Protein AF-A0A942E089-F1 (afdb_monomer)

Nearest PDB structures (foldseek):
  2x0c-assembly1_A  TM=4.371E-01  e=3.147E-01  Mus musculus
  7unh-assembly1_A  TM=2.293E-01  e=2.763E+00  synthetic construct
  6n4n-assembly1_F  TM=2.791E-01  e=6.722E+00  synthetic construct
  7unj-assembly1_B  TM=2.824E-01  e=6.398E+00  synthetic construct

Organism: NCBI:txid2831468

Foldseek 3Di:
DFDLCVVPVVVVVVLLVLLLVLLLVLLVPDDQDDALVRLLVQLVVLLVQLVCQQPDPPHDLCSNLVSLSNSLSSLLSLLQRQEDQDDDPPDDSSVSSSVLLVVLLVVCSVVDPQDAGSVSLSVQLVVLSVQLCVCVVVRNCHDPSNSVSSSNNSSSSSSCQNGYRDSD

pLDDT: mean 94.28, std 6.29, range [54.75, 98.81]

Radius of gyration: 14.89 Å; Cα contacts (8 Å, |Δi|>4): 231; chains: 1; bounding box: 38×34×39 Å

Solvent-accessible surface area (backbone atoms only — not comparable to full-atom values): 8820 Å² total; per-residue (Å²): 127,67,72,63,46,83,85,37,55,70,61,41,53,60,50,47,55,56,49,51,55,52,24,51,58,35,32,76,70,47,79,89,53,90,43,43,67,57,29,49,52,49,29,50,54,27,49,54,50,32,49,50,40,63,70,37,91,82,49,59,88,62,46,54,44,53,27,23,35,43,24,18,9,34,20,50,42,34,37,68,59,47,33,84,78,91,74,62,95,88,62,57,67,67,58,55,53,50,51,52,26,51,52,45,35,52,52,48,54,71,75,46,78,78,46,87,38,57,68,57,38,49,53,58,35,46,52,32,48,51,56,27,42,68,29,28,76,79,72,43,30,52,36,73,64,25,36,49,28,28,36,49,31,17,17,43,21,49,45,38,26,61,28,56,64,50,87,126

Secondary structure (DSSP, 8-state):
----TTT-HHHHHHHHHHHHHHHHHHHHTSPPP-SHHHHHHHHHHHHHHHHHHHH-TT--TTHHHHHHHHHHHHHHHHHHHHS-----TT--HHHHHHHHHHHHHHHHHHHSPPP-SHHHHHHHHHHHHHHHHHHHTTT-TTSHHHHHHHHHHHHHHHHHIIIII---

Mean predicted aligned error: 3.2 Å

Structure (mmCIF, N/CA/C/O backbone):
data_AF-A0A942E089-F1
#
_entry.id   AF-A0A942E089-F1
#
loop_
_atom_site.group_PDB
_atom_site.id
_atom_site.type_symbol
_atom_site.label_atom_id
_atom_site.label_alt_id
_atom_site.label_comp_id
_atom_site.label_asym_id
_atom_site.label_entity_id
_atom_site.label_seq_id
_atom_site.pdbx_PDB_ins_code
_atom_site.Cartn_x
_atom_site.Cartn_y
_atom_site.Cartn_z
_atom_site.occupancy
_atom_site.B_iso_or_equiv
_atom_site.auth_seq_id
_atom_site.auth_comp_id
_atom_site.auth_asym_id
_atom_site.auth_atom_id
_atom_site.pdbx_PDB_model_num
ATOM 1 N N . MET A 1 1 ? -14.303 4.901 15.983 1.00 54.75 1 MET A N 1
ATOM 2 C CA . MET A 1 1 ? -15.014 5.966 15.243 1.00 54.75 1 MET A CA 1
ATOM 3 C C . MET A 1 1 ? -14.025 6.464 14.208 1.00 54.75 1 MET A C 1
ATOM 5 O O . MET A 1 1 ? -12.923 6.809 14.622 1.00 54.75 1 MET A O 1
ATOM 9 N N . ALA A 1 2 ? -14.342 6.383 12.913 1.00 69.44 2 ALA A N 1
ATOM 10 C CA . ALA A 1 2 ? -13.419 6.820 11.863 1.00 69.44 2 ALA A CA 1
ATOM 11 C C . ALA A 1 2 ? -13.049 8.295 12.088 1.00 69.44 2 ALA A C 1
ATOM 13 O O . ALA A 1 2 ? -13.927 9.107 12.395 1.00 69.44 2 ALA A O 1
ATOM 14 N N . LYS A 1 3 ? -11.755 8.619 12.019 1.00 82.88 3 LYS A N 1
ATOM 15 C CA . LYS A 1 3 ? -11.267 9.985 12.235 1.00 82.88 3 LYS A CA 1
ATOM 16 C C . LYS A 1 3 ? -11.571 10.821 10.988 1.00 82.88 3 LYS A C 1
ATOM 18 O O . LYS A 1 3 ? -11.411 10.344 9.867 1.00 82.88 3 LYS A O 1
ATOM 23 N N . ASP A 1 4 ? -12.016 12.064 11.168 1.00 85.12 4 ASP A N 1
ATOM 24 C CA . ASP A 1 4 ? -12.244 12.975 10.041 1.00 85.12 4 ASP A CA 1
ATOM 25 C C . ASP A 1 4 ? -10.933 13.667 9.646 1.00 85.12 4 ASP A C 1
ATOM 27 O O . ASP A 1 4 ? -10.638 14.794 10.045 1.00 85.12 4 ASP A O 1
ATOM 31 N N . TYR A 1 5 ? -10.126 12.958 8.859 1.00 88.88 5 TYR A N 1
ATOM 32 C CA . TYR A 1 5 ? -8.843 13.455 8.367 1.00 88.88 5 TYR A CA 1
ATOM 33 C C . TYR A 1 5 ? -8.971 14.659 7.416 1.00 88.88 5 TYR A C 1
ATOM 35 O O . TYR A 1 5 ? -8.001 15.395 7.248 1.00 88.88 5 TYR A O 1
ATOM 43 N N . LYS A 1 6 ? -10.150 14.908 6.817 1.00 86.12 6 LYS A N 1
ATOM 44 C CA . LYS A 1 6 ? -10.378 16.124 6.011 1.00 86.12 6 LYS A CA 1
ATOM 45 C C . LYS A 1 6 ? -10.522 17.355 6.893 1.00 86.12 6 LYS A C 1
ATOM 47 O O . LYS A 1 6 ? -10.060 18.428 6.516 1.00 86.12 6 LYS A O 1
ATOM 52 N N . ALA A 1 7 ? -11.178 17.201 8.040 1.00 86.94 7 ALA A N 1
ATOM 53 C CA . ALA A 1 7 ? -11.366 18.280 9.000 1.00 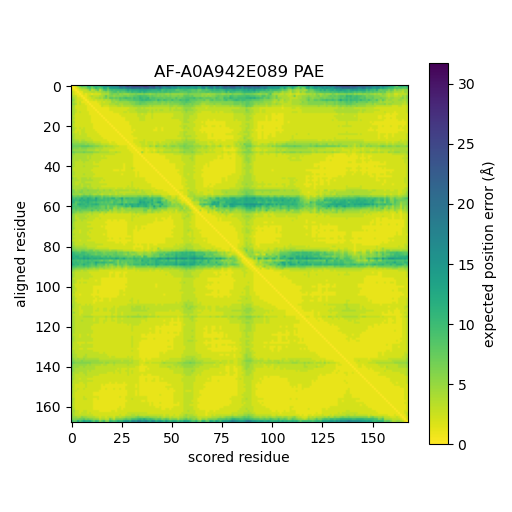86.94 7 ALA A CA 1
ATOM 54 C C . ALA A 1 7 ? -10.123 18.538 9.871 1.00 86.94 7 ALA A C 1
ATOM 56 O O . ALA A 1 7 ? -9.965 19.652 10.367 1.00 86.94 7 ALA A O 1
ATOM 57 N N . CYS A 1 8 ? -9.247 17.540 10.055 1.00 86.38 8 CYS A N 1
ATOM 58 C CA . CYS A 1 8 ? -8.026 17.652 10.867 1.00 86.38 8 CYS A CA 1
ATOM 59 C C . CYS A 1 8 ? -6.791 17.052 10.158 1.00 86.38 8 CYS A C 1
ATOM 61 O O . CYS A 1 8 ? -6.382 15.931 10.484 1.00 86.38 8 CYS A O 1
ATOM 63 N N . PRO A 1 9 ? -6.177 17.776 9.204 1.00 87.75 9 PRO A N 1
ATOM 64 C CA . PRO A 1 9 ? -5.002 17.308 8.462 1.00 87.75 9 PRO A CA 1
ATOM 65 C C . PRO A 1 9 ? -3.789 16.981 9.345 1.00 87.75 9 PRO A C 1
ATOM 67 O O . PRO A 1 9 ? -3.052 16.045 9.062 1.00 87.75 9 PRO A O 1
ATOM 70 N N . GLU A 1 10 ? -3.608 17.684 10.461 1.00 90.00 10 GLU A N 1
ATOM 71 C CA . GLU A 1 10 ? -2.484 17.474 11.384 1.00 90.00 10 GLU A CA 1
ATOM 72 C C . GLU A 1 10 ? -2.564 16.098 12.061 1.00 90.00 10 GLU A C 1
ATOM 74 O O . GLU A 1 10 ? -1.557 15.478 12.409 1.00 90.00 10 GLU A O 1
ATOM 79 N N . LEU A 1 11 ? -3.789 15.607 12.248 1.00 89.31 11 LEU A N 1
ATOM 80 C CA . LEU A 1 11 ? -4.051 14.296 12.817 1.00 89.31 11 LEU A CA 1
ATOM 81 C C . LEU A 1 11 ? -3.797 13.187 11.780 1.00 89.31 11 LEU A C 1
ATOM 83 O O . LEU A 1 11 ? -3.331 12.110 12.154 1.00 89.31 11 LEU A O 1
ATOM 87 N N . LEU A 1 12 ? -4.016 13.473 10.488 1.00 93.12 12 LEU A N 1
ATOM 88 C CA . LEU A 1 12 ? -3.573 12.600 9.397 1.00 93.12 12 LEU A CA 1
ATOM 89 C C . LEU A 1 12 ? -2.051 12.500 9.380 1.00 93.12 12 LEU A C 1
ATOM 91 O O . LEU A 1 12 ? -1.541 11.390 9.329 1.00 93.12 12 LEU A O 1
ATOM 95 N N . ASP A 1 13 ? -1.334 13.620 9.478 1.00 94.25 13 ASP A N 1
ATOM 96 C CA . ASP A 1 13 ? 0.133 13.635 9.432 1.00 94.25 13 ASP A CA 1
ATOM 97 C C . ASP A 1 13 ? 0.751 12.742 10.516 1.00 94.25 13 ASP A C 1
ATOM 99 O O . ASP A 1 13 ? 1.625 11.917 10.238 1.00 94.25 13 ASP A O 1
ATOM 103 N N . ALA A 1 14 ? 0.264 12.863 11.754 1.00 94.25 14 ALA A N 1
ATOM 104 C CA . ALA A 1 14 ? 0.775 12.089 12.880 1.00 94.25 14 ALA A CA 1
ATOM 105 C C . ALA A 1 14 ? 0.506 10.580 12.739 1.00 94.25 14 ALA A C 1
ATOM 107 O O . ALA A 1 14 ? 1.390 9.762 13.015 1.00 94.25 14 ALA A O 1
ATOM 108 N N . ASP A 1 15 ? -0.704 10.197 12.328 1.00 95.75 15 ASP A N 1
ATOM 109 C CA . ASP A 1 15 ? -1.062 8.789 12.142 1.00 95.75 15 ASP A CA 1
ATOM 110 C C . ASP A 1 15 ? -0.371 8.194 10.912 1.00 95.75 15 ASP A C 1
ATOM 112 O O . ASP A 1 15 ? 0.166 7.087 10.979 1.00 95.75 15 ASP A O 1
ATOM 116 N N . LEU A 1 16 ? -0.322 8.939 9.808 1.00 96.44 16 LEU A N 1
ATOM 117 C CA . LEU A 1 16 ? 0.315 8.514 8.570 1.00 96.44 16 LEU A CA 1
ATOM 118 C C . LEU A 1 16 ? 1.806 8.266 8.788 1.00 96.44 16 LEU A C 1
ATOM 120 O O . LEU A 1 16 ? 2.288 7.203 8.417 1.00 96.44 16 LEU A O 1
ATOM 124 N N . ALA A 1 17 ? 2.515 9.144 9.504 1.00 96.81 17 ALA A N 1
ATOM 125 C CA . ALA A 1 17 ? 3.923 8.925 9.843 1.00 96.81 17 ALA A CA 1
ATOM 126 C C . ALA A 1 17 ? 4.155 7.603 10.604 1.00 96.81 17 ALA A C 1
ATOM 128 O O . ALA A 1 17 ? 5.109 6.868 10.330 1.00 96.81 17 ALA A O 1
ATOM 129 N N . LYS A 1 18 ? 3.263 7.250 11.543 1.00 96.88 18 LYS A N 1
ATOM 130 C CA . LYS A 1 18 ? 3.328 5.966 12.261 1.00 96.88 18 LYS A CA 1
ATOM 131 C C . LYS A 1 18 ? 3.071 4.781 11.322 1.00 96.88 18 LYS A C 1
ATOM 133 O O . LYS A 1 18 ? 3.782 3.777 11.420 1.00 96.88 18 LYS A O 1
ATOM 138 N N . VAL A 1 19 ? 2.070 4.872 10.441 1.00 97.56 19 VAL A N 1
ATOM 139 C CA . VAL A 1 19 ? 1.745 3.801 9.481 1.00 97.56 19 VAL A CA 1
ATOM 140 C C . VAL A 1 19 ? 2.870 3.620 8.470 1.00 97.56 19 VAL A C 1
ATOM 142 O O . VAL A 1 19 ? 3.333 2.498 8.298 1.00 97.56 19 VAL A O 1
ATOM 145 N N . MET A 1 20 ? 3.377 4.699 7.873 1.00 98.25 20 MET A N 1
ATOM 146 C CA . MET A 1 20 ? 4.447 4.646 6.874 1.00 98.25 20 MET A CA 1
ATOM 147 C C . MET A 1 20 ? 5.733 4.047 7.439 1.00 98.25 20 MET A C 1
ATOM 149 O O . MET A 1 20 ? 6.381 3.244 6.771 1.00 98.25 20 MET A O 1
ATOM 153 N N . LYS A 1 21 ? 6.049 4.310 8.714 1.00 97.81 21 LYS A N 1
ATOM 154 C CA . LYS A 1 21 ? 7.145 3.618 9.403 1.00 97.81 21 LYS A CA 1
ATOM 155 C C . LYS A 1 21 ? 6.920 2.101 9.476 1.00 97.81 21 LYS A C 1
ATOM 157 O O . LYS A 1 21 ? 7.848 1.331 9.249 1.00 97.81 21 LYS A O 1
ATOM 162 N N . LYS A 1 22 ? 5.697 1.653 9.782 1.00 97.81 22 LYS A N 1
ATOM 163 C CA . LYS A 1 22 ? 5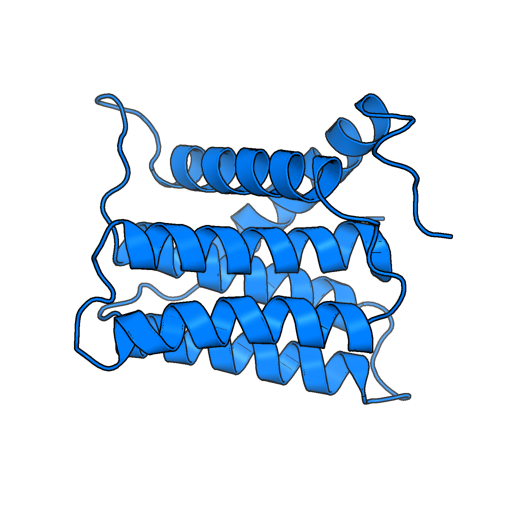.342 0.222 9.818 1.00 97.81 22 LYS A CA 1
ATOM 164 C C . LYS A 1 22 ? 5.334 -0.409 8.417 1.00 97.81 22 LYS A C 1
ATOM 166 O O . LYS A 1 22 ? 5.769 -1.549 8.283 1.00 97.81 22 LYS A O 1
ATOM 171 N N . VAL A 1 23 ? 4.895 0.323 7.390 1.00 98.19 23 VAL A N 1
ATOM 172 C CA . VAL A 1 23 ? 4.963 -0.113 5.984 1.00 98.19 23 VAL A CA 1
ATOM 173 C C . VAL A 1 23 ? 6.415 -0.279 5.547 1.00 98.19 23 VAL A C 1
ATOM 175 O O . VAL A 1 23 ? 6.748 -1.327 5.009 1.00 98.19 23 VAL A O 1
ATOM 178 N N . SER A 1 24 ? 7.293 0.680 5.852 1.00 98.19 24 SER A N 1
ATOM 179 C CA . SER A 1 24 ? 8.732 0.576 5.573 1.00 98.19 24 SER A CA 1
ATOM 180 C C . SER A 1 24 ? 9.329 -0.721 6.143 1.00 98.19 24 SER A C 1
ATOM 182 O O . SER A 1 24 ? 9.901 -1.517 5.398 1.00 98.19 24 SER A O 1
ATOM 184 N N . TYR A 1 25 ? 9.048 -1.043 7.414 1.00 97.38 25 TYR A N 1
ATOM 185 C CA . TYR A 1 25 ? 9.474 -2.319 8.007 1.00 97.38 25 TYR A CA 1
ATOM 186 C C . TYR A 1 25 ? 8.899 -3.561 7.306 1.00 97.38 25 TYR A C 1
ATOM 188 O O . TYR A 1 25 ? 9.556 -4.604 7.261 1.00 97.38 25 TYR A O 1
ATOM 196 N N . ALA A 1 26 ? 7.669 -3.495 6.788 1.00 96.75 26 ALA A N 1
ATOM 197 C CA . ALA A 1 26 ? 7.084 -4.594 6.022 1.00 96.75 26 ALA A CA 1
ATOM 198 C C . ALA A 1 26 ? 7.796 -4.774 4.668 1.00 96.75 26 ALA A C 1
ATOM 200 O O . ALA A 1 26 ? 8.057 -5.908 4.267 1.00 96.75 26 ALA A O 1
ATOM 201 N N . VAL A 1 27 ? 8.168 -3.674 4.004 1.00 97.56 27 VAL A N 1
ATOM 202 C CA . VAL A 1 27 ? 8.910 -3.678 2.731 1.00 97.56 27 VAL A CA 1
ATOM 203 C C . VAL A 1 27 ? 10.311 -4.257 2.901 1.00 97.56 27 VAL A C 1
ATOM 205 O O . VAL A 1 27 ? 10.711 -5.109 2.114 1.00 97.56 27 VAL A O 1
ATOM 208 N N . GLU A 1 28 ? 11.043 -3.854 3.939 1.00 95.88 28 GLU A N 1
ATOM 209 C CA . GLU A 1 28 ? 12.401 -4.350 4.221 1.00 95.88 28 GLU A CA 1
ATOM 210 C C . GLU A 1 28 ? 12.446 -5.868 4.456 1.00 95.88 28 GLU A C 1
ATOM 212 O O . GLU A 1 28 ? 13.457 -6.524 4.204 1.00 95.88 28 GLU A O 1
ATOM 217 N N . ARG A 1 29 ? 11.343 -6.440 4.948 1.00 93.75 29 ARG A N 1
ATOM 218 C CA . ARG A 1 29 ? 11.194 -7.882 5.183 1.00 93.75 29 ARG A CA 1
ATOM 219 C C . ARG A 1 29 ? 10.590 -8.627 3.999 1.00 93.75 29 ARG A C 1
ATOM 221 O O . ARG A 1 29 ? 10.554 -9.861 4.024 1.00 93.75 29 ARG A O 1
ATOM 228 N N . ALA A 1 30 ? 10.076 -7.905 3.008 1.00 91.81 30 ALA A N 1
ATOM 229 C CA . ALA A 1 30 ? 9.488 -8.500 1.828 1.00 91.81 30 ALA A CA 1
ATOM 230 C C . ALA A 1 30 ? 10.573 -9.111 0.938 1.00 91.81 30 ALA A C 1
ATOM 232 O O . ALA A 1 30 ? 11.720 -8.669 0.875 1.00 91.81 30 ALA A O 1
ATOM 233 N N . LYS A 1 31 ? 10.185 -10.164 0.227 1.00 89.50 31 LYS A N 1
ATOM 234 C CA . LYS A 1 31 ? 11.028 -10.804 -0.775 1.00 89.50 31 LYS A CA 1
ATOM 235 C C . LYS A 1 31 ? 11.269 -9.849 -1.957 1.00 89.50 31 LYS A C 1
ATOM 237 O O . LYS A 1 31 ? 10.344 -9.173 -2.395 1.00 89.50 31 LYS A O 1
ATOM 242 N N . VAL A 1 32 ? 12.479 -9.888 -2.522 1.00 94.44 32 VAL A N 1
ATOM 243 C CA . VAL A 1 32 ? 12.807 -9.263 -3.817 1.00 94.44 32 VAL A CA 1
ATOM 244 C C . VAL A 1 32 ? 12.032 -9.944 -4.952 1.00 94.44 32 VAL A C 1
ATOM 246 O O . VAL A 1 32 ? 12.087 -11.169 -5.102 1.00 94.44 32 VAL A O 1
ATOM 249 N N . LEU A 1 33 ? 11.334 -9.156 -5.758 1.00 96.44 33 LEU A N 1
ATOM 250 C CA . LEU A 1 33 ? 10.495 -9.606 -6.861 1.00 96.44 33 LEU A CA 1
ATOM 251 C C . LEU A 1 33 ? 11.279 -9.603 -8.175 1.00 96.44 33 LEU A C 1
ATOM 253 O O . LEU A 1 33 ? 12.079 -8.713 -8.440 1.00 96.44 33 LEU A O 1
ATOM 257 N N . ASN A 1 34 ? 11.025 -10.595 -9.026 1.00 95.69 34 ASN A N 1
ATOM 258 C CA . ASN A 1 34 ? 11.759 -10.789 -10.281 1.00 95.69 34 ASN A CA 1
ATOM 259 C C . ASN A 1 34 ? 10.885 -10.542 -11.518 1.00 95.69 34 ASN A C 1
ATOM 261 O O . ASN A 1 34 ? 11.391 -10.416 -12.635 1.00 95.69 34 ASN A O 1
ATOM 265 N N . SER A 1 35 ? 9.560 -10.490 -11.353 1.00 97.88 35 SER A N 1
ATOM 266 C CA . SER A 1 35 ? 8.629 -10.232 -12.453 1.00 97.88 35 SER A CA 1
ATOM 267 C C . SER A 1 35 ? 7.318 -9.590 -11.982 1.00 97.88 35 SER A C 1
ATOM 269 O O . SER A 1 35 ? 6.901 -9.836 -10.851 1.00 97.88 35 SER A O 1
ATOM 271 N N . PRO A 1 36 ? 6.623 -8.839 -12.860 1.00 98.06 36 PRO A N 1
ATOM 272 C CA . PRO A 1 36 ? 5.256 -8.361 -12.641 1.00 98.06 36 PRO A CA 1
ATOM 273 C C . PRO A 1 36 ? 4.283 -9.427 -12.148 1.00 98.06 36 PRO A C 1
ATOM 275 O O . PRO A 1 36 ? 3.574 -9.205 -11.176 1.00 98.06 36 PRO A O 1
ATOM 278 N N . HIS A 1 37 ? 4.295 -10.611 -12.760 1.00 98.25 37 HIS A N 1
ATOM 279 C CA . HIS A 1 37 ? 3.426 -11.717 -12.363 1.00 98.25 37 HIS A CA 1
ATOM 280 C C . HIS A 1 37 ? 3.711 -12.198 -10.934 1.00 98.25 37 HIS A C 1
ATOM 282 O O . HIS A 1 37 ? 2.785 -12.455 -10.169 1.00 98.25 37 HIS A O 1
ATOM 288 N N . GLU A 1 38 ? 4.988 -12.281 -10.550 1.00 97.94 38 GLU A N 1
ATOM 289 C CA . GLU A 1 38 ? 5.382 -12.605 -9.177 1.00 97.94 38 GLU A CA 1
ATOM 290 C C . GLU A 1 38 ? 4.954 -11.513 -8.190 1.00 97.94 38 GLU A C 1
ATOM 292 O O . GLU A 1 38 ? 4.419 -11.823 -7.127 1.00 97.94 38 GLU A O 1
ATOM 297 N N . GLY A 1 39 ? 5.157 -10.243 -8.547 1.00 98.00 39 GLY A N 1
ATOM 298 C CA . GLY A 1 39 ? 4.739 -9.113 -7.724 1.00 98.00 39 GLY A CA 1
ATOM 299 C C . GLY A 1 39 ? 3.229 -9.068 -7.520 1.00 98.00 39 GLY A C 1
ATOM 300 O O . GLY A 1 39 ? 2.768 -8.942 -6.387 1.00 98.00 39 GLY A O 1
ATOM 301 N N . TYR A 1 40 ? 2.459 -9.247 -8.593 1.00 98.44 40 TYR A N 1
ATOM 302 C CA . TYR A 1 40 ? 1.006 -9.342 -8.527 1.00 98.44 40 TYR A CA 1
ATOM 303 C C . TYR A 1 40 ? 0.562 -10.506 -7.642 1.00 98.44 40 TYR A C 1
ATOM 305 O O . TYR A 1 40 ? -0.243 -10.311 -6.738 1.00 98.44 40 TYR A O 1
ATOM 313 N N . ALA A 1 41 ? 1.130 -11.702 -7.833 1.00 98.19 41 ALA A N 1
ATOM 314 C CA . ALA A 1 41 ? 0.799 -12.860 -7.006 1.00 98.19 41 ALA A CA 1
ATOM 315 C C . ALA A 1 41 ? 1.085 -12.608 -5.515 1.00 98.19 41 ALA A C 1
ATOM 317 O O . ALA A 1 41 ? 0.333 -13.062 -4.654 1.00 98.19 41 ALA A O 1
ATOM 318 N N . TYR A 1 42 ? 2.144 -11.858 -5.200 1.00 98.00 42 TYR A N 1
ATOM 319 C CA . TYR A 1 42 ? 2.489 -11.494 -3.827 1.00 98.00 42 TYR A CA 1
ATOM 320 C C . TYR A 1 42 ? 1.508 -10.483 -3.207 1.00 98.00 42 TYR A C 1
ATOM 322 O O . TYR A 1 42 ? 1.089 -10.652 -2.056 1.00 98.00 42 TYR A O 1
ATOM 330 N N . ILE A 1 43 ? 1.087 -9.474 -3.976 1.00 98.38 43 ILE A N 1
ATOM 331 C CA . ILE A 1 43 ? 0.017 -8.539 -3.592 1.00 98.38 43 ILE A CA 1
ATOM 332 C C . ILE A 1 43 ? -1.292 -9.304 -3.373 1.00 98.38 43 ILE A C 1
ATOM 334 O O . ILE A 1 43 ? -1.899 -9.195 -2.308 1.00 98.38 43 ILE A O 1
ATOM 338 N N . PHE A 1 44 ? -1.691 -10.130 -4.340 1.00 98.31 44 PHE A N 1
ATOM 339 C CA . PHE A 1 44 ? -2.934 -10.892 -4.299 1.00 98.31 44 PHE A CA 1
ATOM 340 C C . PHE A 1 44 ? -2.980 -11.840 -3.095 1.00 98.31 44 PHE A C 1
ATOM 342 O O . PHE A 1 44 ? -3.950 -11.842 -2.341 1.00 98.31 44 PHE A O 1
ATOM 349 N N . ALA A 1 45 ? -1.895 -12.571 -2.824 1.00 97.88 45 ALA A N 1
ATOM 350 C CA . ALA A 1 45 ? -1.796 -13.415 -1.635 1.00 97.88 45 ALA A CA 1
ATOM 351 C C . ALA A 1 45 ? -1.954 -12.609 -0.331 1.00 97.88 45 ALA A C 1
ATOM 353 O O . ALA A 1 45 ? -2.585 -13.081 0.616 1.00 97.88 45 ALA A O 1
ATOM 354 N N . SER A 1 46 ? -1.411 -11.389 -0.269 1.00 97.44 46 SER A N 1
ATOM 355 C CA . SER A 1 46 ? -1.569 -10.500 0.892 1.00 97.44 46 SER A CA 1
ATOM 356 C C . SER A 1 46 ? -3.015 -10.011 1.037 1.00 97.44 46 SER A C 1
ATOM 358 O O . SER A 1 46 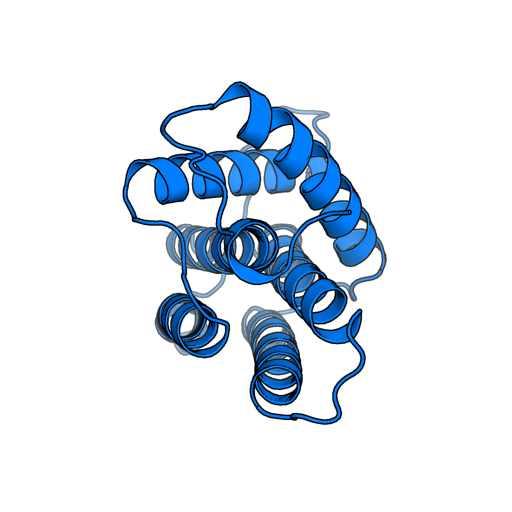? -3.556 -9.993 2.144 1.00 97.44 46 SER A O 1
ATOM 360 N N . MET A 1 47 ? -3.678 -9.702 -0.079 1.00 97.38 47 MET A N 1
ATOM 361 C CA . MET A 1 47 ? -5.099 -9.351 -0.126 1.00 97.38 47 MET A CA 1
ATOM 362 C C . MET A 1 47 ? -5.994 -10.518 0.328 1.00 97.38 47 MET A C 1
ATOM 364 O O . MET A 1 47 ? -6.937 -10.306 1.089 1.00 97.38 47 MET A O 1
ATOM 368 N N . GLU A 1 48 ? -5.683 -11.763 -0.044 1.00 96.56 48 GLU A N 1
ATOM 369 C CA . GLU A 1 48 ? -6.401 -12.942 0.460 1.00 96.56 48 GLU A CA 1
ATOM 370 C C . GLU A 1 48 ? -6.246 -13.118 1.979 1.00 96.56 48 GLU A C 1
ATOM 372 O O . GLU A 1 48 ? -7.186 -13.539 2.659 1.00 96.56 48 GLU A O 1
ATOM 377 N N . GLN A 1 49 ? -5.072 -12.805 2.540 1.00 95.50 49 GLN A N 1
ATOM 378 C CA . GLN A 1 49 ? -4.876 -12.838 3.994 1.00 95.50 49 GLN A CA 1
ATOM 379 C C . GLN A 1 49 ? -5.696 -11.763 4.703 1.00 95.50 49 GLN A C 1
ATOM 381 O O . GLN A 1 49 ? -6.316 -12.069 5.728 1.00 95.50 49 GLN A O 1
ATOM 386 N N . LEU A 1 50 ? -5.754 -10.556 4.130 1.00 94.81 50 LEU A N 1
ATOM 387 C CA . LEU A 1 50 ? -6.621 -9.482 4.605 1.00 94.81 50 LEU A CA 1
ATOM 388 C C . LEU A 1 50 ? -8.083 -9.926 4.586 1.00 94.81 50 LEU A C 1
ATOM 390 O O . LEU A 1 50 ? -8.762 -9.804 5.601 1.00 94.81 50 LEU A O 1
ATOM 394 N N . TRP A 1 51 ? -8.554 -10.524 3.489 1.00 95.81 51 TRP A N 1
ATOM 395 C CA . TRP A 1 51 ? -9.931 -11.015 3.388 1.00 95.81 51 TRP A CA 1
ATOM 396 C C . TRP A 1 51 ? -10.269 -12.058 4.451 1.00 95.81 51 TRP A C 1
ATOM 398 O O . TRP A 1 51 ? -11.321 -11.983 5.089 1.00 95.81 51 TRP A O 1
ATOM 408 N N . LYS A 1 52 ? -9.354 -13.001 4.706 1.00 93.81 52 LYS A N 1
ATOM 409 C CA . LYS A 1 52 ? -9.501 -13.963 5.807 1.00 93.81 52 LYS A CA 1
ATOM 410 C C . LYS A 1 52 ? -9.624 -13.246 7.149 1.00 93.81 52 LYS A C 1
ATOM 412 O O . LYS A 1 52 ? -10.460 -13.623 7.953 1.00 93.81 52 LYS A O 1
ATOM 417 N N . GLY A 1 53 ? -8.825 -12.203 7.387 1.00 90.88 53 GLY A N 1
ATOM 418 C CA . GLY A 1 53 ? -8.920 -11.394 8.606 1.00 90.88 53 GLY A CA 1
ATOM 419 C C . GLY 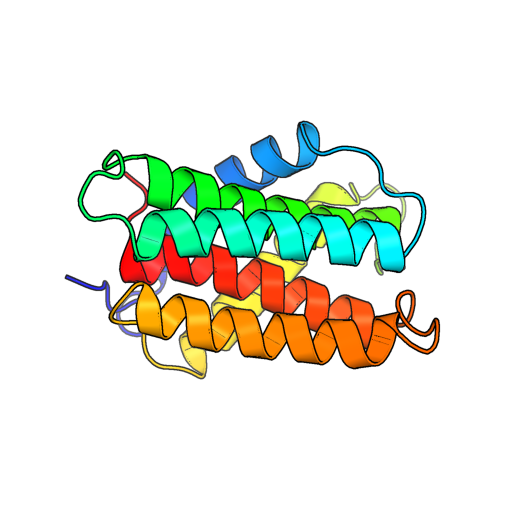A 1 53 ? -10.234 -10.614 8.726 1.00 90.88 53 GLY A C 1
ATOM 420 O O . GLY A 1 53 ? -10.776 -10.510 9.819 1.00 90.88 53 GLY A O 1
ATOM 421 N N . VAL A 1 54 ? -10.761 -10.099 7.613 1.00 90.56 54 VAL A N 1
ATOM 422 C CA . VAL A 1 54 ? -12.032 -9.353 7.562 1.00 90.56 54 VAL A CA 1
ATOM 423 C C . VAL A 1 54 ? -13.243 -10.262 7.793 1.00 90.56 54 VAL A C 1
ATOM 425 O O . VAL A 1 54 ? -14.229 -9.831 8.388 1.00 90.56 54 VAL A O 1
ATOM 428 N N . THR A 1 55 ? -13.187 -11.505 7.315 1.00 92.81 55 THR A N 1
ATOM 429 C CA . THR A 1 55 ? -14.324 -12.440 7.348 1.00 92.81 55 THR A CA 1
ATOM 430 C C . THR A 1 55 ? -14.323 -13.396 8.533 1.00 92.81 55 THR A C 1
ATOM 432 O O . THR A 1 55 ? -15.367 -13.977 8.831 1.00 92.81 55 THR A O 1
ATOM 435 N N . ASP A 1 56 ? -13.191 -13.569 9.213 1.00 89.81 56 ASP A N 1
ATOM 436 C CA . ASP A 1 56 ? -13.069 -14.472 10.353 1.00 89.81 56 ASP A CA 1
ATOM 437 C C . ASP A 1 56 ? -13.428 -13.763 11.674 1.00 89.81 56 ASP A C 1
ATOM 439 O O . ASP A 1 56 ? -12.644 -12.952 12.175 1.00 89.81 56 ASP A O 1
ATOM 443 N N . PRO A 1 57 ? -14.575 -14.087 12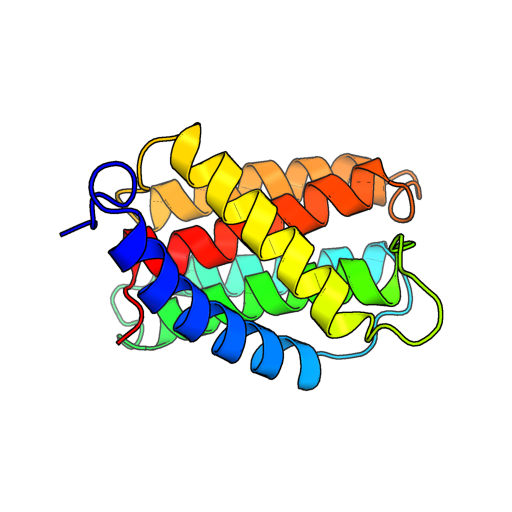.304 1.00 77.50 57 PRO A N 1
ATOM 444 C CA . PRO A 1 57 ? -14.954 -13.501 13.588 1.00 77.50 57 PRO A CA 1
ATOM 445 C C . PRO A 1 57 ? -14.026 -13.920 14.741 1.00 77.50 57 PRO A C 1
ATOM 447 O O . PRO A 1 57 ? -14.078 -13.308 15.806 1.00 77.50 57 PRO A O 1
ATOM 450 N N . ALA A 1 58 ? -13.205 -14.961 14.559 1.00 84.81 58 ALA A N 1
ATOM 451 C CA . ALA A 1 58 ? -12.225 -15.429 15.535 1.00 84.81 58 ALA A CA 1
ATOM 452 C C . ALA A 1 58 ? -10.819 -14.841 15.313 1.00 84.81 58 ALA A C 1
ATOM 454 O O . ALA A 1 58 ? -9.898 -15.164 16.072 1.00 84.81 58 ALA A O 1
ATOM 455 N N . ALA A 1 59 ? -10.628 -13.983 14.303 1.00 82.00 59 ALA A N 1
ATOM 456 C CA . ALA A 1 59 ? -9.341 -13.357 14.045 1.00 82.00 59 ALA A CA 1
ATOM 457 C C . ALA A 1 59 ? -8.859 -12.538 15.256 1.00 82.00 59 ALA A C 1
ATOM 459 O O . ALA A 1 59 ? -9.618 -11.811 15.898 1.00 82.00 59 ALA A O 1
ATOM 460 N N . SER A 1 60 ? -7.556 -12.627 15.547 1.00 83.00 60 SER A N 1
ATOM 461 C CA . SER A 1 60 ? -6.909 -11.764 16.544 1.00 83.00 60 SER A CA 1
ATOM 462 C C . SER A 1 60 ? -7.145 -10.288 16.215 1.00 83.00 60 SER A C 1
ATOM 464 O O . SER A 1 60 ? -7.056 -9.896 15.051 1.00 83.00 60 SER A O 1
ATOM 466 N N . SER A 1 61 ? -7.317 -9.448 17.239 1.00 77.50 61 SER A N 1
ATOM 467 C CA . SER A 1 61 ? -7.483 -7.994 17.085 1.00 77.50 61 SER A CA 1
ATOM 468 C C . SER A 1 61 ? -6.319 -7.315 16.354 1.00 77.50 61 SER A C 1
ATOM 470 O O . SER A 1 61 ? -6.503 -6.276 15.730 1.00 77.50 61 SER A O 1
ATOM 472 N N . THR A 1 62 ? -5.124 -7.909 16.388 1.00 83.94 62 THR A N 1
ATOM 473 C CA . THR A 1 62 ? -3.925 -7.390 15.712 1.00 83.94 62 THR A CA 1
ATOM 474 C C . THR A 1 62 ? -3.771 -7.864 14.268 1.00 83.94 62 THR A C 1
ATOM 476 O O . THR A 1 62 ? -2.994 -7.276 13.514 1.00 83.94 62 THR A O 1
ATOM 479 N N . LYS A 1 63 ? -4.491 -8.919 13.864 1.00 87.44 63 LYS A N 1
ATOM 480 C CA . LYS A 1 63 ? -4.372 -9.510 12.525 1.00 87.44 63 LYS A CA 1
ATOM 481 C C . LYS A 1 63 ? -4.790 -8.523 11.418 1.00 87.44 63 LYS A C 1
ATOM 483 O O . LYS A 1 63 ? -3.999 -8.354 10.494 1.00 87.44 63 LYS A O 1
ATOM 488 N N . PRO A 1 64 ? -5.922 -7.795 11.532 1.00 88.00 64 PRO A N 1
ATOM 489 C CA . PRO A 1 64 ? -6.304 -6.757 10.572 1.00 88.00 64 PRO A CA 1
ATOM 490 C C . PRO A 1 64 ? -5.207 -5.720 10.308 1.00 88.00 64 PRO A C 1
ATOM 492 O O . PRO A 1 64 ? -4.909 -5.425 9.154 1.00 88.00 64 PRO A O 1
ATOM 495 N N . LEU A 1 65 ? -4.561 -5.214 11.365 1.00 91.44 65 LEU A N 1
ATOM 496 C CA . LEU A 1 65 ? -3.477 -4.236 11.244 1.00 91.44 65 LEU A CA 1
ATOM 497 C C . LEU A 1 65 ? -2.304 -4.815 10.450 1.00 91.44 65 LEU A C 1
ATOM 499 O O . LEU A 1 65 ? -1.817 -4.198 9.508 1.00 91.44 65 LEU A O 1
ATOM 503 N N . HIS A 1 66 ? -1.854 -6.008 10.835 1.00 93.75 66 HIS A N 1
ATOM 504 C CA . HIS A 1 66 ? -0.726 -6.674 10.194 1.00 93.75 66 HIS A CA 1
ATOM 505 C C . HIS A 1 66 ? -0.995 -6.977 8.714 1.00 93.75 66 HIS A C 1
ATOM 507 O O . HIS A 1 66 ? -0.123 -6.752 7.878 1.00 93.75 66 HIS A O 1
ATOM 513 N N . ASP A 1 67 ? -2.198 -7.440 8.377 1.00 95.38 67 ASP A N 1
ATOM 514 C CA . ASP A 1 67 ? -2.552 -7.770 6.996 1.00 95.38 67 ASP A CA 1
ATOM 515 C C . ASP A 1 67 ? -2.624 -6.521 6.106 1.00 95.38 67 ASP A C 1
ATOM 517 O O . ASP A 1 67 ? -2.110 -6.543 4.989 1.00 95.38 67 ASP A O 1
ATOM 521 N N . GLY A 1 68 ? -3.181 -5.414 6.615 1.00 96.19 68 GLY A N 1
ATOM 522 C CA . GLY A 1 68 ? -3.183 -4.130 5.907 1.00 96.19 68 GLY A CA 1
ATOM 523 C C . GLY A 1 68 ? -1.771 -3.614 5.622 1.00 96.19 68 GLY A C 1
ATOM 524 O O . GLY A 1 68 ? -1.455 -3.250 4.491 1.00 96.19 68 GLY A O 1
ATOM 525 N N . LEU A 1 69 ? -0.891 -3.658 6.627 1.00 97.06 69 LEU A N 1
ATOM 526 C CA . LEU A 1 69 ? 0.506 -3.237 6.487 1.00 97.06 69 LEU A CA 1
ATOM 527 C C . LEU A 1 69 ? 1.286 -4.108 5.496 1.00 97.06 69 LEU A C 1
ATOM 529 O O . LEU A 1 69 ? 2.064 -3.581 4.703 1.00 97.06 69 LEU A O 1
ATOM 533 N N . ASN A 1 70 ? 1.078 -5.427 5.520 1.00 97.00 70 ASN A N 1
ATOM 534 C CA . ASN A 1 70 ? 1.748 -6.342 4.595 1.00 97.00 70 ASN A CA 1
ATOM 535 C C . ASN A 1 70 ? 1.280 -6.161 3.158 1.00 97.00 70 ASN A C 1
ATOM 537 O O . ASN A 1 70 ? 2.103 -6.229 2.251 1.00 97.00 70 ASN A O 1
ATOM 541 N N . LEU A 1 71 ? -0.012 -5.905 2.948 1.00 98.19 71 LEU A N 1
ATOM 542 C CA . LEU A 1 71 ? -0.541 -5.609 1.624 1.00 98.19 71 LEU A CA 1
ATOM 543 C C . LEU A 1 71 ? 0.089 -4.336 1.052 1.00 98.19 71 LEU A C 1
ATOM 545 O O . LEU A 1 71 ? 0.608 -4.357 -0.064 1.00 98.19 71 LEU A O 1
ATOM 549 N N . SER A 1 72 ? 0.140 -3.263 1.846 1.00 98.31 72 SER A N 1
ATOM 550 C CA . SER A 1 72 ? 0.834 -2.035 1.451 1.00 98.31 72 SER A CA 1
ATOM 551 C C . SER A 1 72 ? 2.321 -2.268 1.193 1.00 98.31 72 SER A C 1
ATOM 553 O O . SER A 1 72 ? 2.850 -1.786 0.195 1.00 98.31 72 SER A O 1
ATOM 555 N N . GLY A 1 73 ? 2.994 -3.045 2.044 1.00 98.25 73 GLY A N 1
ATOM 556 C CA . GLY A 1 73 ? 4.399 -3.399 1.854 1.00 98.25 73 GLY A CA 1
ATOM 557 C C . GLY A 1 73 ? 4.650 -4.213 0.581 1.00 98.25 73 GLY A C 1
ATOM 558 O O . GLY A 1 73 ? 5.609 -3.942 -0.138 1.00 98.25 73 GLY A O 1
ATOM 559 N N . ALA A 1 74 ? 3.777 -5.168 0.253 1.00 98.19 74 ALA A N 1
ATOM 560 C CA . ALA A 1 74 ? 3.856 -5.949 -0.981 1.00 98.19 74 ALA A CA 1
ATOM 561 C C . ALA A 1 74 ? 3.714 -5.063 -2.227 1.00 98.19 74 ALA A C 1
ATOM 563 O O . ALA A 1 74 ? 4.471 -5.219 -3.186 1.00 98.19 74 ALA A O 1
ATOM 564 N N . ALA A 1 75 ? 2.794 -4.100 -2.191 1.00 98.44 75 ALA A N 1
ATOM 565 C CA . ALA A 1 75 ? 2.572 -3.162 -3.284 1.00 98.44 75 ALA A CA 1
ATOM 566 C C . ALA A 1 75 ? 3.716 -2.140 -3.436 1.00 98.44 75 ALA A C 1
ATOM 568 O O . ALA A 1 75 ? 4.178 -1.898 -4.548 1.00 98.44 75 ALA A O 1
ATOM 569 N N . VAL A 1 76 ? 4.279 -1.625 -2.337 1.00 98.31 76 VAL A N 1
ATOM 570 C CA . VAL A 1 76 ? 5.510 -0.810 -2.395 1.00 98.31 76 VAL A CA 1
ATOM 571 C C . VAL A 1 76 ? 6.677 -1.625 -2.953 1.00 98.31 76 VAL A C 1
ATOM 573 O O . VAL A 1 76 ? 7.448 -1.124 -3.770 1.00 98.31 76 VAL A O 1
ATOM 576 N N . ARG A 1 77 ? 6.797 -2.902 -2.573 1.00 97.69 77 ARG A N 1
ATOM 577 C CA . ARG A 1 77 ? 7.843 -3.780 -3.105 1.00 97.69 77 ARG A CA 1
ATOM 578 C C . ARG A 1 77 ? 7.709 -3.984 -4.613 1.00 97.69 77 ARG A C 1
ATOM 580 O O . ARG A 1 77 ? 8.719 -3.966 -5.310 1.00 97.69 77 ARG A O 1
ATOM 587 N N . TYR A 1 78 ? 6.481 -4.118 -5.115 1.00 98.38 78 TYR A N 1
ATOM 588 C CA . TYR A 1 78 ? 6.203 -4.138 -6.552 1.00 98.38 78 TYR A CA 1
ATOM 589 C C . TYR A 1 78 ? 6.756 -2.884 -7.236 1.00 98.38 78 TYR A C 1
ATOM 591 O O . TYR A 1 78 ? 7.473 -2.992 -8.229 1.00 98.38 78 TYR A O 1
ATOM 599 N N . VAL A 1 79 ? 6.455 -1.702 -6.690 1.00 97.75 79 VAL A N 1
ATOM 600 C CA . VAL A 1 79 ? 6.922 -0.421 -7.236 1.00 97.75 79 VAL A CA 1
ATOM 601 C C . VAL A 1 79 ? 8.450 -0.370 -7.284 1.00 97.75 79 VAL A C 1
ATOM 603 O O . VAL A 1 79 ? 9.004 -0.063 -8.339 1.00 97.75 79 VAL A O 1
ATOM 606 N N . LEU A 1 80 ? 9.121 -0.721 -6.186 1.00 96.38 80 LEU A N 1
ATOM 607 C CA . LEU A 1 80 ? 10.582 -0.677 -6.076 1.00 96.38 80 LEU A CA 1
ATOM 608 C C . LEU A 1 80 ? 11.290 -1.622 -7.047 1.00 96.38 80 LEU A C 1
ATOM 610 O O . LEU A 1 80 ? 12.252 -1.232 -7.700 1.00 96.38 80 LEU A O 1
ATOM 614 N N . ASP A 1 81 ? 10.823 -2.866 -7.139 1.00 95.62 81 ASP A N 1
ATOM 615 C CA . ASP A 1 81 ? 11.555 -3.904 -7.867 1.00 95.62 81 ASP A CA 1
ATOM 616 C C . ASP A 1 81 ? 11.231 -3.938 -9.361 1.00 95.62 81 ASP A C 1
ATOM 618 O O . ASP A 1 81 ? 12.034 -4.416 -10.165 1.00 95.62 81 ASP A O 1
ATOM 622 N N . LEU A 1 82 ? 10.028 -3.501 -9.745 1.00 96.06 82 LEU A N 1
ATOM 623 C CA . LEU A 1 82 ? 9.459 -3.818 -11.058 1.00 96.06 82 L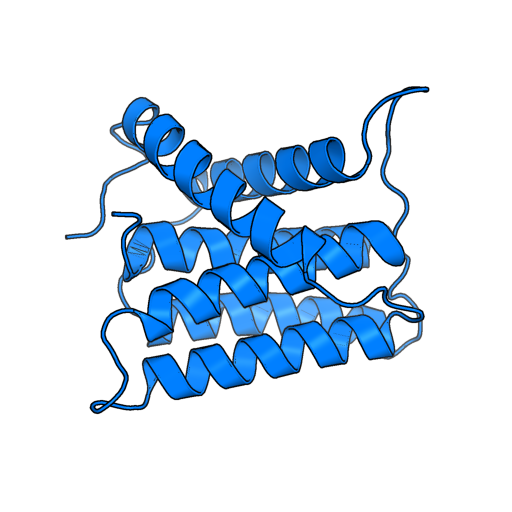EU A CA 1
ATOM 624 C C . LEU A 1 82 ? 9.123 -2.584 -11.892 1.00 96.06 82 LEU A C 1
ATOM 626 O O . LEU A 1 82 ? 8.785 -2.728 -13.068 1.00 96.06 82 LEU A O 1
ATOM 630 N N . THR A 1 83 ? 9.226 -1.385 -11.320 1.00 92.25 83 THR A N 1
ATOM 631 C CA . THR A 1 83 ? 8.896 -0.132 -12.006 1.00 92.25 83 THR A CA 1
ATOM 632 C C . THR A 1 83 ? 10.052 0.857 -11.932 1.00 92.25 83 THR A C 1
ATOM 634 O O . THR A 1 83 ? 10.999 0.678 -11.173 1.00 92.25 83 THR A O 1
ATOM 637 N N . THR A 1 84 ? 10.007 1.906 -12.751 1.00 88.12 84 THR A N 1
ATOM 638 C CA . THR A 1 84 ? 11.014 2.971 -12.712 1.00 88.12 84 THR A CA 1
ATOM 639 C C . THR A 1 84 ? 10.504 4.130 -11.869 1.00 88.12 84 THR A C 1
ATOM 641 O O . THR A 1 84 ? 9.531 4.789 -12.239 1.00 88.12 84 THR A O 1
ATOM 644 N N . LEU A 1 85 ? 11.164 4.394 -10.743 1.00 84.31 85 LEU A N 1
ATOM 645 C CA . LEU A 1 85 ? 10.932 5.597 -9.949 1.00 84.31 85 LEU A CA 1
ATOM 646 C C . LEU A 1 85 ? 11.713 6.770 -10.543 1.00 84.31 85 LEU A C 1
ATOM 648 O O . LEU A 1 85 ? 12.885 6.638 -10.895 1.00 84.31 85 LEU A O 1
ATOM 652 N N . SER A 1 86 ? 11.064 7.926 -10.638 1.00 83.19 86 SER A N 1
ATOM 653 C CA . SER A 1 86 ? 11.751 9.182 -10.934 1.00 83.19 86 SER A CA 1
ATOM 654 C C . SER A 1 86 ? 12.392 9.697 -9.648 1.00 83.19 86 SER A C 1
ATOM 656 O O . SER A 1 86 ? 11.670 10.159 -8.770 1.00 83.19 86 SER A O 1
ATOM 658 N N . HIS A 1 87 ? 13.718 9.632 -9.545 1.00 82.88 87 HIS A N 1
ATOM 659 C CA . HIS A 1 87 ? 14.475 10.106 -8.384 1.00 82.88 87 HIS A CA 1
ATOM 660 C C . HIS A 1 87 ? 15.719 10.898 -8.815 1.00 82.88 87 HIS A C 1
ATOM 662 O O . HIS A 1 87 ? 16.220 10.750 -9.936 1.00 82.88 87 HIS A O 1
ATOM 668 N N . LEU A 1 88 ? 16.210 11.773 -7.939 1.00 78.56 88 LEU A N 1
ATOM 669 C CA . LEU A 1 88 ? 17.478 12.478 -8.120 1.00 78.56 88 LEU A CA 1
ATOM 670 C C . LEU A 1 88 ? 18.666 11.574 -7.747 1.00 78.56 88 LEU A C 1
ATOM 672 O O . LEU A 1 88 ? 18.537 10.705 -6.886 1.00 78.56 88 LEU A O 1
ATOM 676 N N . PRO A 1 89 ? 19.861 11.784 -8.334 1.00 82.31 89 PRO A N 1
ATOM 677 C CA . PRO A 1 89 ? 21.040 10.999 -7.978 1.00 82.31 89 PRO A CA 1
ATOM 678 C C . PRO A 1 89 ? 21.338 11.032 -6.472 1.00 82.31 89 PRO A C 1
ATOM 680 O O . PRO A 1 89 ? 21.568 12.101 -5.906 1.00 82.31 89 PRO A O 1
ATOM 683 N N . GLY A 1 90 ? 21.394 9.852 -5.850 1.00 83.12 90 GLY A N 1
ATOM 684 C CA . GLY A 1 90 ? 21.697 9.688 -4.425 1.00 83.12 90 GLY A CA 1
ATOM 685 C C . GLY A 1 90 ? 20.481 9.690 -3.495 1.00 83.12 90 GLY A C 1
ATOM 686 O O . GLY A 1 90 ? 20.673 9.571 -2.286 1.00 83.12 90 GLY A O 1
ATOM 687 N N . GLU A 1 91 ? 19.262 9.810 -4.026 1.00 90.06 91 GLU A N 1
ATOM 688 C CA . GLU A 1 91 ? 18.044 9.546 -3.256 1.00 90.06 91 GLU A CA 1
ATOM 689 C C . GLU A 1 91 ? 17.899 8.049 -2.946 1.00 90.06 91 GLU A C 1
ATOM 691 O O . GLU A 1 91 ? 18.354 7.188 -3.700 1.00 90.06 91 GLU A O 1
ATOM 696 N N . ASP A 1 92 ? 17.281 7.750 -1.805 1.00 93.31 92 ASP A N 1
ATOM 697 C CA . ASP A 1 92 ? 16.917 6.389 -1.420 1.00 93.31 92 ASP A CA 1
ATOM 698 C C . ASP A 1 92 ? 15.602 6.004 -2.110 1.00 93.31 92 ASP A C 1
ATOM 700 O O . ASP A 1 92 ? 14.552 6.576 -1.805 1.00 93.31 92 ASP A O 1
ATOM 704 N N . ASP A 1 93 ? 15.656 5.030 -3.023 1.00 93.56 93 ASP A N 1
ATOM 705 C CA . ASP A 1 93 ? 14.493 4.536 -3.772 1.00 93.56 93 ASP A CA 1
ATOM 706 C C . ASP A 1 93 ? 13.333 4.143 -2.849 1.00 93.56 93 ASP A C 1
ATOM 708 O O . ASP A 1 93 ? 12.169 4.396 -3.175 1.00 93.56 93 ASP A O 1
ATOM 712 N N . LEU A 1 94 ? 13.631 3.566 -1.675 1.00 95.50 94 LEU A N 1
ATOM 713 C CA . LEU A 1 94 ? 12.603 3.211 -0.698 1.00 95.50 94 LEU A CA 1
ATOM 714 C C . LEU A 1 94 ? 11.877 4.458 -0.200 1.00 95.50 94 LEU A C 1
ATOM 716 O O . LEU A 1 94 ? 10.646 4.479 -0.185 1.00 95.50 94 LEU A O 1
ATOM 720 N N . GLN A 1 95 ? 12.617 5.500 0.175 1.00 96.31 95 GLN A N 1
ATOM 721 C CA . GLN A 1 95 ? 12.019 6.747 0.636 1.00 96.31 95 GLN A CA 1
ATOM 722 C C . GLN A 1 95 ? 11.183 7.401 -0.470 1.00 96.31 95 GLN A C 1
ATOM 724 O O . GLN A 1 95 ? 10.056 7.811 -0.206 1.00 96.31 95 GLN A O 1
ATOM 729 N N . VAL A 1 96 ? 11.666 7.407 -1.717 1.00 96.12 96 VAL A N 1
ATOM 730 C CA . VAL A 1 96 ? 10.919 7.939 -2.872 1.00 96.12 96 VAL A CA 1
ATOM 731 C C . VAL A 1 96 ? 9.599 7.188 -3.084 1.00 96.12 96 VAL A C 1
ATOM 733 O O . VAL A 1 96 ? 8.556 7.808 -3.304 1.00 96.12 96 VAL A O 1
ATOM 736 N N . ALA A 1 97 ? 9.608 5.856 -2.986 1.00 97.19 97 ALA A N 1
ATOM 737 C CA . ALA A 1 97 ? 8.388 5.058 -3.099 1.00 97.19 97 ALA A CA 1
ATOM 738 C C . ALA A 1 97 ? 7.408 5.321 -1.945 1.00 97.19 97 ALA A C 1
ATOM 740 O O . ALA A 1 97 ? 6.202 5.426 -2.173 1.00 97.19 97 ALA A O 1
ATOM 741 N N . LEU A 1 98 ? 7.907 5.443 -0.711 1.00 98.00 98 LEU A N 1
ATOM 742 C CA . LEU A 1 98 ? 7.077 5.744 0.457 1.00 98.00 98 LEU A CA 1
ATOM 743 C C . LEU A 1 98 ? 6.451 7.142 0.351 1.00 98.00 98 LEU A C 1
ATOM 745 O O . LEU A 1 98 ? 5.259 7.282 0.618 1.00 98.00 98 LEU A O 1
ATOM 749 N N . ASP A 1 99 ? 7.201 8.141 -0.118 1.00 97.12 99 ASP A N 1
ATOM 750 C CA . ASP A 1 99 ? 6.690 9.494 -0.357 1.00 97.12 99 ASP A CA 1
ATOM 751 C C . ASP A 1 99 ? 5.588 9.494 -1.429 1.00 97.12 99 ASP A C 1
ATOM 753 O O . ASP A 1 99 ? 4.570 10.177 -1.284 1.00 97.12 99 ASP A O 1
ATOM 757 N N . ALA A 1 100 ? 5.742 8.693 -2.491 1.00 97.69 100 ALA A N 1
ATOM 758 C CA . ALA A 1 100 ? 4.718 8.532 -3.523 1.00 97.69 100 ALA A CA 1
ATOM 759 C C . ALA A 1 100 ? 3.431 7.891 -2.968 1.00 97.69 100 ALA A C 1
ATOM 761 O O . ALA A 1 100 ? 2.329 8.344 -3.285 1.00 97.69 100 ALA A O 1
ATOM 762 N N . VAL A 1 101 ? 3.553 6.886 -2.093 1.00 98.44 101 VAL A N 1
ATOM 763 C CA . VAL A 1 101 ? 2.395 6.296 -1.400 1.00 98.44 101 VAL A CA 1
ATOM 764 C C . VAL A 1 101 ? 1.732 7.308 -0.474 1.00 98.44 101 VAL A C 1
ATOM 766 O O . VAL A 1 101 ? 0.510 7.429 -0.485 1.00 98.44 101 VAL A O 1
ATOM 769 N N . GLU A 1 102 ? 2.503 8.070 0.300 1.00 98.38 102 GLU A N 1
ATOM 770 C CA . GLU A 1 102 ? 1.964 9.122 1.165 1.00 98.38 102 GLU A CA 1
ATOM 771 C C . GLU A 1 102 ? 1.168 10.164 0.359 1.00 98.38 102 GLU A C 1
ATOM 773 O O . GLU A 1 102 ? 0.054 10.535 0.748 1.00 98.38 102 GLU A O 1
ATOM 778 N N . GLN A 1 103 ? 1.687 10.601 -0.790 1.00 98.00 103 GLN A N 1
ATOM 779 C CA . GLN A 1 103 ? 0.978 11.522 -1.681 1.00 98.00 103 GLN A CA 1
ATOM 780 C C . GLN A 1 103 ? -0.343 10.930 -2.186 1.00 98.00 103 GLN A C 1
ATOM 782 O O . GLN A 1 103 ? -1.366 11.623 -2.180 1.00 98.00 103 GLN A O 1
ATOM 787 N N . GLU A 1 104 ? -0.353 9.653 -2.573 1.00 98.50 104 GLU A N 1
ATOM 788 C CA . GLU A 1 104 ? -1.570 8.988 -3.043 1.00 98.50 104 GLU A CA 1
ATOM 789 C C . GLU A 1 104 ? -2.588 8.791 -1.905 1.00 98.50 104 GLU A C 1
ATOM 791 O O . GLU A 1 104 ? -3.777 9.050 -2.095 1.00 98.50 104 GLU A O 1
ATOM 796 N N . VAL A 1 105 ? -2.144 8.467 -0.683 1.00 98.38 105 VAL A N 1
ATOM 797 C CA . VAL A 1 105 ? -3.012 8.417 0.509 1.00 98.38 105 VAL A CA 1
ATOM 798 C C . VAL A 1 105 ? -3.671 9.770 0.757 1.00 98.38 105 VAL A C 1
ATOM 800 O O . VAL A 1 105 ? -4.884 9.834 0.975 1.00 98.38 105 VAL A O 1
ATOM 803 N N . ARG A 1 106 ? -2.911 10.868 0.693 1.00 97.50 106 ARG A N 1
ATOM 804 C CA . ARG A 1 106 ? -3.443 12.232 0.860 1.00 97.50 106 ARG A CA 1
ATOM 805 C C . ARG A 1 106 ? -4.454 12.577 -0.232 1.00 97.50 106 ARG A C 1
ATOM 807 O O . ARG A 1 106 ? -5.552 13.045 0.075 1.00 97.50 106 ARG A O 1
ATOM 814 N N . LYS A 1 107 ? -4.131 12.299 -1.496 1.00 97.38 107 LYS A N 1
ATOM 815 C CA . LYS A 1 107 ? -5.030 12.507 -2.642 1.00 97.38 107 LYS A CA 1
ATOM 816 C C . LYS A 1 107 ? -6.335 11.727 -2.482 1.00 97.38 107 LYS A C 1
ATOM 818 O O . LYS A 1 107 ? -7.415 12.309 -2.615 1.00 97.38 107 LYS A O 1
ATOM 823 N N . ALA A 1 108 ? -6.254 10.445 -2.145 1.00 96.69 108 ALA A N 1
ATOM 824 C CA . ALA A 1 108 ? -7.426 9.609 -1.931 1.00 96.69 108 ALA A CA 1
ATOM 825 C C . ALA A 1 108 ? -8.255 10.070 -0.727 1.00 96.69 108 ALA A C 1
ATOM 827 O O . ALA A 1 108 ? -9.482 10.124 -0.815 1.00 96.69 108 ALA A O 1
ATOM 828 N N . THR A 1 109 ? -7.594 10.473 0.361 1.00 95.62 109 THR A N 1
ATOM 829 C CA . THR A 1 109 ? -8.248 11.024 1.554 1.00 95.62 109 THR A CA 1
ATOM 830 C C . THR A 1 109 ? -9.033 12.282 1.212 1.00 95.62 109 THR A C 1
ATOM 832 O O . THR A 1 109 ? -10.161 12.422 1.664 1.00 95.62 109 THR A O 1
ATOM 835 N N . LEU A 1 110 ? -8.501 13.176 0.371 1.00 94.62 110 LEU A N 1
ATOM 836 C CA . LEU A 1 110 ? -9.207 14.379 -0.085 1.00 94.62 110 LEU A CA 1
ATOM 837 C C . LEU A 1 110 ? -10.380 14.058 -1.022 1.00 94.62 110 LEU A C 1
ATOM 839 O O . LEU A 1 110 ? -11.453 14.659 -0.905 1.00 94.62 110 LEU A O 1
ATOM 843 N N . LYS A 1 111 ? -10.200 13.102 -1.936 1.00 96.12 111 LYS A N 1
ATOM 844 C CA . LYS A 1 111 ? -11.178 12.768 -2.981 1.00 96.12 111 LYS A CA 1
ATOM 845 C C . LYS A 1 111 ? -12.349 11.927 -2.465 1.00 96.12 111 LYS A C 1
ATOM 847 O O . LYS A 1 111 ? -13.489 12.163 -2.859 1.00 96.12 111 LYS A O 1
ATOM 852 N N . HIS A 1 112 ? -12.100 10.995 -1.552 1.00 95.00 112 HIS A N 1
ATOM 853 C CA . HIS A 1 112 ? -13.077 9.991 -1.122 1.00 95.00 112 HIS A CA 1
ATOM 854 C C . HIS A 1 112 ? -13.512 10.193 0.335 1.00 95.00 112 HIS A C 1
ATOM 856 O O . HIS A 1 112 ? -12.986 11.048 1.046 1.00 95.00 112 HIS A O 1
ATOM 862 N N . LYS A 1 113 ? -14.557 9.481 0.766 1.00 94.69 113 LYS A N 1
ATOM 863 C CA . LYS A 1 113 ? -14.942 9.413 2.186 1.00 94.69 113 LYS A CA 1
ATOM 864 C C . LYS A 1 113 ? -14.094 8.344 2.894 1.00 94.69 113 LYS A C 1
ATOM 866 O O . LYS A 1 113 ? -13.598 7.447 2.203 1.00 94.69 113 LYS A O 1
ATOM 871 N N . PRO A 1 114 ? -13.931 8.415 4.228 1.00 95.69 114 PRO A N 1
ATOM 872 C CA . PRO A 1 114 ? -13.327 7.329 4.995 1.00 95.69 114 PRO A CA 1
ATOM 873 C C . PRO A 1 114 ? -14.064 6.008 4.763 1.00 95.69 114 PRO A C 1
ATOM 875 O O . PRO A 1 114 ? -15.294 6.010 4.673 1.00 95.69 114 PRO A O 1
ATOM 878 N N . MET A 1 115 ? -13.322 4.904 4.677 1.00 95.94 115 MET A N 1
ATOM 879 C CA . MET A 1 115 ? -13.910 3.561 4.635 1.00 95.94 115 MET A CA 1
ATOM 880 C C . MET A 1 115 ? -14.541 3.247 5.999 1.00 95.94 115 MET A C 1
ATOM 882 O O . MET A 1 115 ? -13.942 3.516 7.038 1.00 95.94 115 MET A O 1
ATOM 886 N N . VAL A 1 116 ? -15.746 2.680 6.027 1.00 94.94 116 VAL A N 1
ATOM 887 C CA . VAL A 1 116 ? -16.487 2.437 7.276 1.00 94.94 116 VAL A CA 1
ATOM 888 C C . VAL A 1 116 ? -16.400 0.996 7.771 1.00 94.94 116 VAL A C 1
ATOM 890 O O . VAL A 1 116 ? -16.771 0.721 8.913 1.00 94.94 116 VAL A O 1
ATOM 893 N N . SER A 1 117 ? -15.937 0.060 6.939 1.00 95.00 117 SER A N 1
ATOM 894 C CA . SER A 1 117 ? -15.833 -1.356 7.305 1.00 95.00 117 SER A CA 1
ATOM 895 C C . SER A 1 117 ? -14.722 -2.084 6.553 1.00 95.00 117 SER A C 1
ATOM 897 O O . SER A 1 117 ? -14.301 -1.658 5.480 1.00 95.00 117 SER A O 1
ATOM 899 N N . GLY A 1 118 ? -14.295 -3.235 7.084 1.00 95.19 118 GLY A N 1
ATOM 900 C CA . GLY A 1 118 ? -13.326 -4.099 6.405 1.00 95.19 118 GLY A CA 1
ATOM 901 C C . GLY A 1 118 ? -13.841 -4.665 5.078 1.00 95.19 118 GLY A C 1
ATOM 902 O O . GLY A 1 118 ? -13.060 -4.815 4.149 1.00 95.19 118 GLY A O 1
ATOM 903 N N . PHE A 1 119 ? -15.150 -4.917 4.957 1.00 96.25 119 PHE A N 1
ATOM 904 C CA . PHE A 1 119 ? -15.765 -5.367 3.702 1.00 96.25 119 PHE A CA 1
ATOM 905 C C . PHE A 1 119 ? -15.714 -4.287 2.618 1.00 96.25 119 PHE A C 1
ATOM 907 O O . PHE A 1 119 ? -15.354 -4.578 1.483 1.00 96.25 119 PHE A O 1
ATOM 914 N N . GLU A 1 120 ? -16.046 -3.042 2.972 1.00 97.38 120 GLU A N 1
ATOM 915 C CA . GLU A 1 120 ? -15.932 -1.906 2.051 1.00 97.38 120 GLU A CA 1
ATOM 916 C C . GLU A 1 120 ? -14.476 -1.676 1.647 1.00 97.38 120 GLU A C 1
ATOM 918 O O . GLU A 1 120 ? -14.183 -1.564 0.461 1.00 97.38 120 GLU A O 1
ATOM 923 N N . ALA A 1 121 ? -13.559 -1.668 2.618 1.00 97.31 121 ALA A N 1
ATOM 924 C CA . ALA A 1 121 ? -12.140 -1.494 2.346 1.00 97.31 121 ALA A CA 1
ATOM 925 C C . ALA A 1 121 ? -11.588 -2.589 1.428 1.00 97.31 121 ALA A C 1
ATOM 927 O O . ALA A 1 121 ? -10.869 -2.283 0.484 1.00 97.31 121 ALA A O 1
ATOM 928 N N . TYR A 1 122 ? -11.965 -3.850 1.664 1.00 97.75 122 TYR A N 1
ATOM 929 C CA . TYR A 1 122 ? -11.600 -4.955 0.783 1.00 97.75 122 TYR A CA 1
ATOM 930 C C . TYR A 1 122 ? -12.114 -4.738 -0.641 1.00 97.75 122 TYR A C 1
ATOM 932 O O . TYR A 1 122 ? -11.348 -4.924 -1.576 1.00 97.75 122 TYR A O 1
ATOM 940 N N . GLY A 1 123 ? -13.372 -4.315 -0.811 1.00 98.25 123 GLY A N 1
ATOM 941 C CA . GLY A 1 123 ? -13.937 -4.033 -2.132 1.00 98.25 123 GLY A CA 1
ATOM 942 C C . GLY A 1 123 ? -13.172 -2.942 -2.884 1.00 98.25 123 GLY A C 1
ATOM 943 O O . GLY A 1 123 ? -12.846 -3.133 -4.048 1.00 98.25 123 GLY A O 1
ATOM 944 N N . VAL A 1 124 ? -12.824 -1.846 -2.202 1.00 98.31 124 VAL A N 1
ATOM 945 C CA . VAL A 1 124 ? -12.021 -0.765 -2.798 1.00 98.31 124 VAL A CA 1
ATOM 946 C C . VAL A 1 124 ? -10.624 -1.261 -3.171 1.00 98.31 124 VAL A C 1
ATOM 948 O O . VAL A 1 124 ? -10.157 -1.003 -4.268 1.00 98.31 124 VAL A O 1
ATOM 951 N N . ILE A 1 125 ? -9.953 -2.006 -2.288 1.00 98.56 125 ILE A N 1
ATOM 952 C CA . ILE A 1 125 ? -8.621 -2.543 -2.591 1.00 98.56 125 ILE A CA 1
ATOM 953 C C . ILE A 1 125 ? -8.674 -3.555 -3.745 1.00 98.56 125 ILE A C 1
ATOM 955 O O . ILE A 1 125 ? -7.763 -3.586 -4.566 1.00 98.56 125 ILE A O 1
ATOM 959 N N . ALA A 1 126 ? -9.721 -4.380 -3.808 1.00 98.56 126 ALA A N 1
ATOM 960 C CA . ALA A 1 126 ? -9.907 -5.359 -4.872 1.00 98.56 126 ALA A CA 1
ATOM 961 C C . ALA A 1 126 ? -9.997 -4.695 -6.250 1.00 98.56 126 ALA A C 1
ATOM 963 O O . ALA A 1 126 ? -9.383 -5.193 -7.185 1.00 98.56 126 ALA A O 1
ATOM 964 N N . GLU A 1 127 ? -10.697 -3.561 -6.349 1.00 98.69 127 GLU A N 1
ATOM 965 C CA . GLU A 1 127 ? -10.790 -2.770 -7.581 1.00 98.69 127 GLU A CA 1
ATOM 966 C C . GLU A 1 127 ? -9.397 -2.343 -8.072 1.00 98.69 127 GLU A C 1
ATOM 968 O O . GLU A 1 127 ? -9.028 -2.654 -9.201 1.00 98.69 127 GLU A O 1
ATOM 973 N N . GLU A 1 128 ? -8.569 -1.763 -7.197 1.00 98.69 128 GLU A N 1
ATOM 974 C CA . GLU A 1 128 ? -7.198 -1.344 -7.544 1.00 98.69 128 GLU A CA 1
ATOM 975 C C . GLU A 1 128 ? -6.295 -2.539 -7.926 1.00 98.69 128 GLU A C 1
ATOM 977 O O . GLU A 1 128 ? -5.431 -2.450 -8.802 1.00 98.69 128 GLU A O 1
ATOM 982 N N . VAL A 1 129 ? -6.474 -3.692 -7.267 1.00 98.75 129 VAL A N 1
ATOM 983 C CA . VAL A 1 129 ? -5.722 -4.919 -7.582 1.00 98.75 129 VAL A CA 1
ATOM 984 C C . VAL A 1 129 ? -6.142 -5.494 -8.937 1.00 98.75 129 VAL A C 1
ATOM 986 O O . VAL A 1 129 ? -5.279 -5.959 -9.685 1.00 98.75 129 VAL A O 1
ATOM 989 N N . ASP A 1 130 ? -7.429 -5.456 -9.274 1.00 98.81 130 ASP A N 1
ATOM 990 C CA . ASP A 1 130 ? -7.934 -5.885 -10.579 1.00 98.81 130 ASP A CA 1
ATOM 991 C C . ASP A 1 130 ? -7.446 -4.948 -11.698 1.00 98.81 130 ASP A C 1
ATOM 993 O O . ASP A 1 130 ? -7.017 -5.426 -12.750 1.00 98.81 130 ASP A O 1
ATOM 997 N N . GLU A 1 131 ? -7.399 -3.633 -11.466 1.00 98.75 131 GLU A N 1
ATOM 998 C CA . GLU A 1 131 ? -6.815 -2.669 -12.413 1.00 98.75 131 GLU A CA 1
ATOM 999 C C . GLU A 1 131 ? -5.319 -2.933 -12.651 1.00 98.75 131 GLU A C 1
ATOM 1001 O O . GLU A 1 131 ? -4.863 -2.982 -13.799 1.00 98.75 131 GLU A O 1
ATOM 1006 N N . LEU A 1 132 ? -4.552 -3.220 -11.591 1.00 98.69 132 LEU A N 1
ATOM 1007 C CA . LEU A 1 132 ? -3.162 -3.659 -11.731 1.00 98.69 132 LEU A CA 1
ATOM 1008 C C . LEU A 1 132 ? -3.057 -4.969 -12.530 1.00 98.69 132 LEU A C 1
ATOM 1010 O O . LEU A 1 132 ? -2.158 -5.118 -13.364 1.00 98.69 132 LEU A O 1
ATOM 1014 N N . TRP A 1 133 ? -3.960 -5.926 -12.301 1.00 98.69 133 TRP A N 1
ATOM 1015 C CA . TRP A 1 133 ? -3.960 -7.203 -13.018 1.00 98.69 133 TRP A CA 1
ATOM 1016 C C . TRP A 1 133 ? -4.152 -7.035 -14.523 1.00 98.69 133 TRP A C 1
ATOM 1018 O O . TRP A 1 133 ? -3.462 -7.697 -15.303 1.00 98.69 133 TRP A O 1
ATOM 1028 N N . GLU A 1 134 ? -5.043 -6.136 -14.943 1.00 98.62 134 GLU A N 1
ATOM 1029 C CA . GLU A 1 134 ? -5.294 -5.863 -16.361 1.00 98.62 134 GLU A CA 1
ATOM 1030 C C . GLU A 1 134 ? -4.038 -5.369 -17.097 1.00 98.62 134 GLU A C 1
ATOM 1032 O O . GLU A 1 134 ? -3.905 -5.609 -18.296 1.00 98.62 134 GLU A O 1
ATOM 1037 N N . LEU A 1 135 ? -3.081 -4.773 -16.379 1.00 98.44 135 LEU A N 1
ATOM 1038 C CA . LEU A 1 135 ? -1.776 -4.362 -16.906 1.00 98.44 135 LEU A CA 1
ATOM 1039 C C . LEU A 1 135 ? -0.716 -5.463 -16.781 1.00 98.44 135 LEU A C 1
ATOM 1041 O O . LEU A 1 135 ? 0.143 -5.613 -17.647 1.00 98.44 135 LEU A O 1
ATOM 1045 N N . VAL A 1 136 ? -0.756 -6.271 -15.722 1.00 98.31 136 VAL A N 1
ATOM 1046 C CA . VAL A 1 136 ? 0.203 -7.370 -15.526 1.00 98.31 136 VAL A CA 1
ATOM 1047 C C . VAL A 1 136 ? -0.032 -8.507 -16.520 1.00 98.31 136 VAL A C 1
ATOM 1049 O O . VAL A 1 136 ? 0.929 -8.994 -17.115 1.00 98.31 136 VAL A O 1
ATOM 1052 N N . ARG A 1 137 ? -1.291 -8.906 -16.731 1.00 97.94 137 ARG A N 1
ATOM 1053 C CA . ARG A 1 137 ? -1.682 -10.038 -17.586 1.00 97.94 137 ARG A CA 1
ATOM 1054 C C . ARG A 1 137 ? -1.167 -9.946 -19.036 1.00 97.94 137 ARG A C 1
ATOM 1056 O O . ARG A 1 137 ? -0.760 -10.984 -19.554 1.00 97.94 137 ARG A O 1
ATOM 1063 N N . PRO A 1 138 ? -1.173 -8.782 -19.719 1.00 97.69 138 PRO A N 1
ATOM 1064 C CA . PRO A 1 138 ? -0.591 -8.630 -21.056 1.00 97.69 138 PRO A CA 1
ATO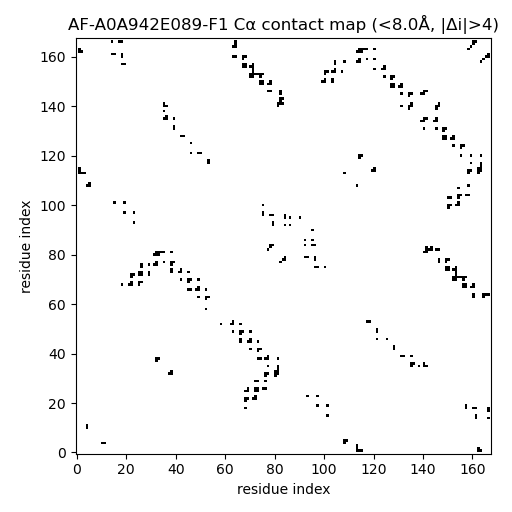M 1065 C C . PRO A 1 138 ? 0.923 -8.324 -21.058 1.00 97.69 138 PRO A C 1
ATOM 1067 O O . PRO A 1 138 ? 1.437 -7.878 -22.0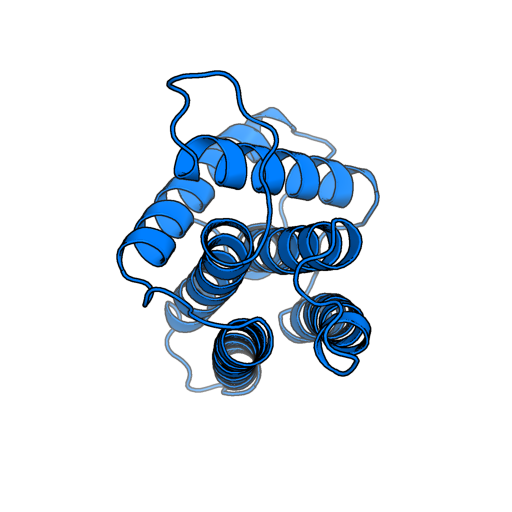78 1.00 97.69 138 PRO A O 1
ATOM 1070 N N . ASP A 1 139 ? 1.641 -8.545 -19.947 1.00 94.00 139 ASP A N 1
ATOM 1071 C CA . ASP A 1 139 ? 3.064 -8.200 -19.758 1.00 94.00 139 ASP A CA 1
ATOM 1072 C C . ASP A 1 139 ? 3.384 -6.686 -19.743 1.00 94.00 139 ASP A C 1
ATOM 1074 O O . ASP A 1 139 ? 4.540 -6.273 -19.872 1.00 94.00 139 ASP A O 1
ATOM 1078 N N . GLU A 1 140 ? 2.396 -5.832 -19.465 1.00 96.50 140 GLU A N 1
ATOM 1079 C CA . GLU A 1 140 ? 2.557 -4.373 -19.319 1.00 96.50 140 GLU A CA 1
ATOM 1080 C C . GLU A 1 140 ? 2.824 -3.932 -17.865 1.00 96.50 140 GLU A C 1
ATOM 1082 O O . GLU A 1 140 ? 2.854 -2.741 -17.539 1.00 96.50 140 GLU A O 1
ATOM 1087 N N . GLY A 1 141 ? 3.099 -4.880 -16.968 1.00 96.31 141 GLY A N 1
ATOM 1088 C CA . GLY A 1 141 ? 3.237 -4.624 -15.532 1.00 96.31 141 GLY A CA 1
ATOM 1089 C C . GLY A 1 141 ? 4.466 -3.806 -15.100 1.00 96.31 141 GLY A C 1
ATOM 1090 O O . GLY A 1 141 ? 4.630 -3.544 -13.913 1.00 96.31 141 GLY A O 1
ATOM 1091 N N . ARG A 1 142 ? 5.340 -3.392 -16.026 1.00 97.19 142 ARG A N 1
ATOM 1092 C CA . ARG A 1 142 ? 6.478 -2.484 -15.745 1.00 97.19 142 ARG A CA 1
ATOM 1093 C C . ARG A 1 142 ? 6.226 -1.042 -16.188 1.00 97.19 142 ARG A C 1
ATOM 1095 O O . ARG A 1 142 ? 7.113 -0.196 -16.093 1.00 97.19 142 ARG A O 1
ATOM 1102 N N . THR A 1 143 ? 5.048 -0.766 -16.740 1.00 96.56 143 THR A N 1
ATOM 1103 C CA . THR A 1 143 ? 4.688 0.564 -17.233 1.00 96.56 143 THR A CA 1
ATOM 1104 C C . THR A 1 143 ? 4.428 1.535 -16.083 1.00 96.56 143 THR A C 1
ATOM 1106 O O . THR A 1 143 ? 4.183 1.148 -14.940 1.00 96.56 143 THR A O 1
ATOM 1109 N N . ARG A 1 144 ? 4.411 2.834 -16.402 1.00 96.38 144 ARG A N 1
ATOM 1110 C CA . ARG A 1 144 ? 3.993 3.877 -15.456 1.00 96.38 144 ARG A CA 1
ATOM 1111 C C . ARG A 1 144 ? 2.538 3.708 -15.002 1.00 96.38 144 ARG A C 1
ATOM 1113 O O . ARG A 1 144 ? 2.203 4.102 -13.891 1.00 96.38 144 ARG A O 1
ATOM 1120 N N . MET A 1 145 ? 1.685 3.123 -15.844 1.00 97.25 145 MET A N 1
ATOM 1121 C CA . MET A 1 145 ? 0.311 2.794 -15.458 1.00 97.25 145 MET A CA 1
ATOM 1122 C C . MET A 1 145 ? 0.315 1.717 -14.372 1.00 97.25 145 MET A C 1
ATOM 1124 O O . MET A 1 145 ? -0.255 1.936 -13.316 1.00 97.25 145 MET A O 1
ATOM 1128 N N . ALA A 1 146 ? 1.079 0.633 -14.546 1.00 98.06 146 ALA A N 1
ATOM 1129 C CA . ALA A 1 146 ? 1.163 -0.424 -13.534 1.00 98.06 146 ALA A CA 1
ATOM 1130 C C . ALA A 1 146 ? 1.777 0.074 -12.217 1.00 98.06 146 ALA A C 1
ATOM 1132 O O . ALA A 1 146 ? 1.344 -0.313 -11.137 1.00 98.06 146 ALA A O 1
ATOM 1133 N N . GLN A 1 147 ? 2.756 0.979 -12.295 1.00 98.06 147 GLN A N 1
ATOM 1134 C CA . GLN A 1 147 ? 3.265 1.689 -11.121 1.00 98.06 147 GLN A CA 1
ATOM 1135 C C . GLN A 1 147 ? 2.167 2.481 -10.403 1.00 98.06 147 GLN A C 1
ATOM 1137 O O . GLN A 1 147 ? 2.114 2.468 -9.178 1.00 98.06 147 GLN A O 1
ATOM 1142 N N . THR A 1 148 ? 1.314 3.171 -11.159 1.00 98.06 148 THR A N 1
ATOM 1143 C CA . THR A 1 148 ? 0.223 3.988 -10.617 1.00 98.06 148 THR A CA 1
ATOM 1144 C C . THR A 1 148 ? -0.791 3.113 -9.881 1.00 98.06 148 THR A C 1
ATOM 1146 O O . THR A 1 148 ? -1.058 3.376 -8.710 1.00 98.06 148 THR A O 1
ATOM 1149 N N . GLU A 1 149 ? -1.227 2.006 -10.488 1.00 98.62 149 GLU A N 1
ATOM 1150 C CA . GLU A 1 149 ? -2.161 1.088 -9.822 1.00 98.62 149 GLU A CA 1
ATOM 1151 C C . GLU A 1 149 ? -1.523 0.408 -8.603 1.00 98.62 149 GLU A C 1
ATOM 1153 O O . GLU A 1 149 ? -2.137 0.313 -7.544 1.00 98.62 149 GLU A O 1
ATOM 1158 N N . ALA A 1 150 ? -0.243 0.022 -8.666 1.00 98.69 150 ALA A N 1
ATOM 1159 C CA . ALA A 1 150 ? 0.457 -0.515 -7.497 1.00 98.69 150 ALA A CA 1
ATOM 1160 C C . ALA A 1 150 ? 0.569 0.511 -6.347 1.00 98.69 150 ALA A C 1
ATOM 1162 O O . ALA A 1 150 ? 0.413 0.147 -5.178 1.00 98.69 150 ALA A O 1
ATOM 1163 N N . LEU A 1 151 ? 0.796 1.796 -6.646 1.00 98.69 151 LEU A N 1
ATOM 1164 C CA . LEU A 1 151 ? 0.770 2.866 -5.641 1.00 98.69 151 LEU A CA 1
ATOM 1165 C C . LEU A 1 151 ? -0.631 3.047 -5.043 1.00 98.69 151 LEU A C 1
ATOM 1167 O O . LEU A 1 151 ? -0.746 3.239 -3.831 1.00 98.69 151 LEU A O 1
ATOM 1171 N N . GLN A 1 152 ? -1.686 2.943 -5.854 1.00 98.75 152 GLN A N 1
ATOM 1172 C CA . GLN A 1 152 ? -3.071 2.995 -5.383 1.00 98.75 152 GLN A CA 1
ATOM 1173 C C . GLN A 1 152 ? -3.403 1.807 -4.473 1.00 98.75 152 GLN A C 1
ATOM 1175 O O . GLN A 1 152 ? -3.911 2.025 -3.372 1.00 98.75 152 GLN A O 1
ATOM 1180 N N . VAL A 1 153 ? -3.009 0.579 -4.834 1.00 98.81 153 VAL A N 1
ATOM 1181 C CA . VAL A 1 153 ? -3.125 -0.600 -3.955 1.00 98.81 153 VAL A CA 1
ATOM 1182 C C . VAL A 1 153 ? -2.416 -0.349 -2.620 1.00 98.81 153 VAL A C 1
ATOM 1184 O O . VAL A 1 153 ? -2.994 -0.574 -1.550 1.00 98.81 153 VAL A O 1
ATOM 1187 N N . ALA A 1 154 ? -1.179 0.163 -2.655 1.00 98.81 154 ALA A N 1
ATOM 1188 C CA . ALA A 1 154 ? -0.427 0.475 -1.443 1.00 98.81 154 ALA A CA 1
ATOM 1189 C C . ALA A 1 154 ? -1.148 1.514 -0.571 1.00 98.81 154 ALA A C 1
ATOM 1191 O O . ALA A 1 154 ? -1.287 1.319 0.643 1.00 98.81 154 ALA A O 1
ATOM 1192 N N . ALA A 1 155 ? -1.642 2.587 -1.193 1.00 98.75 155 ALA A N 1
ATOM 1193 C CA . ALA A 1 155 ? -2.374 3.654 -0.532 1.00 98.75 155 ALA A CA 1
ATOM 1194 C C . ALA A 1 155 ? -3.702 3.165 0.061 1.00 98.75 155 ALA A C 1
ATOM 1196 O O . ALA A 1 155 ? -4.052 3.565 1.173 1.00 98.75 155 ALA A O 1
ATOM 1197 N N . MET A 1 156 ? -4.434 2.280 -0.621 1.00 98.69 156 MET A N 1
ATOM 1198 C CA . MET A 1 156 ? -5.695 1.743 -0.105 1.00 98.69 156 MET A CA 1
ATOM 1199 C C . MET A 1 156 ? -5.466 0.798 1.077 1.00 98.69 156 MET A C 1
ATOM 1201 O O . MET A 1 156 ? -6.232 0.845 2.039 1.00 98.69 156 MET A O 1
ATOM 1205 N N . GLY A 1 157 ? -4.371 0.030 1.087 1.00 98.44 157 GLY A N 1
ATOM 1206 C CA . GLY A 1 157 ? -3.952 -0.731 2.270 1.00 98.44 157 GLY A CA 1
ATOM 1207 C C . GLY A 1 157 ? -3.630 0.167 3.477 1.00 98.44 157 GLY A C 1
ATOM 1208 O O . GLY A 1 157 ? -4.060 -0.119 4.598 1.00 98.44 157 GLY A O 1
ATOM 1209 N N . VAL A 1 158 ? -2.970 1.312 3.254 1.00 98.56 158 VAL A N 1
ATOM 1210 C CA . VAL A 1 158 ? -2.715 2.314 4.306 1.00 98.56 158 VAL A CA 1
ATOM 1211 C C . VAL A 1 158 ? -4.028 2.923 4.794 1.00 98.56 158 VAL A C 1
ATOM 1213 O O . VAL A 1 158 ? -4.247 3.027 6.001 1.00 98.56 158 VAL A O 1
ATOM 1216 N N . ARG A 1 159 ? -4.935 3.279 3.878 1.00 97.75 159 ARG A N 1
ATOM 1217 C CA . ARG A 1 159 ? -6.255 3.813 4.231 1.00 97.75 159 ARG A CA 1
ATOM 1218 C C . ARG A 1 159 ? -7.109 2.815 4.994 1.00 97.75 159 ARG A C 1
ATOM 1220 O O . ARG A 1 159 ? -7.790 3.223 5.923 1.00 97.75 159 ARG A O 1
ATOM 1227 N N . TYR A 1 160 ? -7.034 1.524 4.689 1.00 97.56 160 TYR A N 1
ATOM 1228 C CA . TYR A 1 16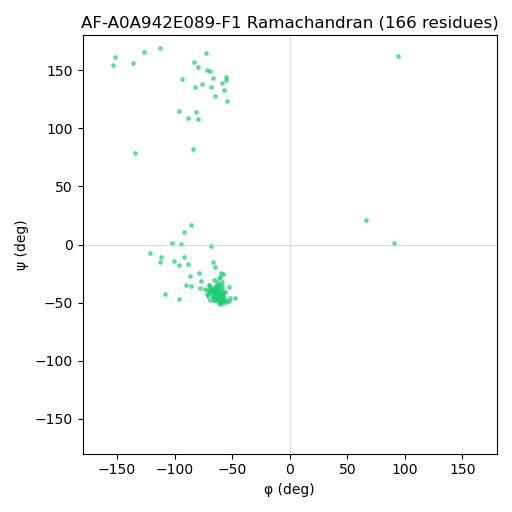0 ? -7.681 0.497 5.500 1.00 97.56 160 TYR A CA 1
ATOM 1229 C C . TYR A 1 160 ? -7.187 0.532 6.954 1.00 97.56 160 TYR A C 1
ATOM 1231 O O . TYR A 1 160 ? -7.993 0.527 7.887 1.00 97.56 160 TYR A O 1
ATOM 1239 N N . VAL A 1 161 ? -5.870 0.641 7.160 1.00 97.12 161 VAL A N 1
ATOM 1240 C CA . VAL A 1 161 ? -5.297 0.772 8.506 1.00 97.12 161 VAL A CA 1
ATOM 1241 C C . VAL A 1 161 ? -5.783 2.050 9.197 1.00 97.12 161 VAL A C 1
ATOM 1243 O O . VAL A 1 161 ? -6.181 1.991 10.355 1.00 97.12 161 VAL A O 1
ATOM 1246 N N . LEU A 1 162 ? -5.792 3.189 8.504 1.00 96.00 162 LEU A N 1
ATOM 1247 C CA . LEU A 1 162 ? -6.202 4.478 9.072 1.00 96.00 162 LEU A CA 1
ATOM 1248 C C . LEU A 1 162 ? -7.707 4.555 9.381 1.00 96.00 162 LEU A C 1
ATOM 1250 O O . LEU A 1 162 ? -8.098 4.974 10.471 1.00 96.00 162 LEU A O 1
ATOM 1254 N N . ASP A 1 163 ? -8.546 4.146 8.434 1.00 95.56 163 ASP A N 1
ATOM 1255 C CA . ASP A 1 163 ? -9.991 4.376 8.474 1.00 95.56 163 ASP A CA 1
ATOM 1256 C C . ASP A 1 163 ? -10.732 3.287 9.265 1.00 95.56 163 ASP A C 1
ATOM 1258 O O . ASP A 1 163 ? -11.711 3.581 9.958 1.00 95.56 163 ASP A O 1
ATOM 1262 N N . VAL A 1 164 ? -10.263 2.034 9.180 1.00 94.56 164 VAL A N 1
ATOM 1263 C CA . VAL A 1 164 ? -10.990 0.858 9.689 1.00 94.56 164 VAL A CA 1
ATOM 1264 C C . VAL A 1 164 ? -10.352 0.270 10.945 1.00 94.56 164 VAL A C 1
ATOM 1266 O O . VAL A 1 164 ? -11.072 -0.104 11.871 1.00 94.56 164 VAL A O 1
ATOM 1269 N N . VAL A 1 165 ? -9.021 0.167 10.989 1.00 93.50 165 VAL A N 1
ATOM 1270 C CA . VAL A 1 165 ? -8.324 -0.584 12.050 1.00 93.50 165 VAL A CA 1
ATOM 1271 C C . VAL A 1 165 ? -7.849 0.314 13.195 1.00 93.50 165 VAL A C 1
ATOM 1273 O O . VAL A 1 165 ? -8.064 -0.007 14.363 1.00 93.50 165 VAL A O 1
ATOM 1276 N N . GLY A 1 166 ? -7.220 1.442 12.872 1.00 90.00 166 GLY A N 1
ATOM 1277 C CA . GLY A 1 166 ? -6.457 2.266 13.806 1.00 90.00 166 GLY A CA 1
ATOM 1278 C C . GLY A 1 166 ? -4.960 1.926 13.823 1.00 90.00 166 GLY A C 1
ATOM 1279 O O . GLY A 1 166 ? -4.523 0.873 13.359 1.00 90.00 166 GLY A O 1
ATOM 1280 N N . VAL A 1 167 ? -4.157 2.858 14.347 1.00 84.62 167 VAL A N 1
ATOM 1281 C CA . VAL A 1 167 ? -2.681 2.848 14.237 1.00 84.62 167 VAL A CA 1
ATOM 1282 C C . VAL A 1 167 ? -1.966 2.589 15.573 1.00 84.62 167 VAL A C 1
ATOM 1284 O O . VAL A 1 167 ? -0.752 2.340 15.578 1.00 84.62 167 VAL A O 1
ATOM 1287 N N . ASP A 1 168 ? -2.709 2.631 16.681 1.00 74.00 168 ASP A N 1
ATOM 1288 C CA . ASP A 1 168 ? -2.192 2.562 18.055 1.00 74.00 168 ASP A CA 1
ATOM 1289 C C . ASP A 1 168 ? -1.801 1.142 18.500 1.00 74.00 168 ASP A C 1
ATOM 1291 O O . ASP A 1 168 ? -2.474 0.164 18.100 1.00 74.00 168 ASP A O 1
#

Sequence (168 aa):
MAKDYKACPELLDADLAKVMKKVSYAVERAKVLNSPHEGYAYIFASMEQLWKGVTDPAASSTKPLHDGLNLSGAAVRYVLDLTTLSHLPGEDDLQVALDAVEQEVRKATLKHKPMVSGFEAYGVIAEEVDELWELVRPDEGRTRMAQTEALQVAAMGVRYVLDVVGVD